Protein AF-A0A2D5XAT4-F1 (afdb_monomer)

Radius of gyration: 20.18 Å; Cα contacts (8 Å, |Δi|>4): 20; chains: 1; bounding box: 66×23×36 Å

Foldseek 3Di:
DDDDDDPDDPPCPPPPPPDPPDQDAPCNDPPQHPVLSVVCVVVVNRDPVVVVPDDPVSSD

pLDDT: mean 76.55, std 17.24, range [41.44, 94.44]

Nearest PDB structures (foldseek):
  4f4x-assembly1_A  TM=6.901E-01  e=3.263E-01  Sulfolobus acidocaldarius DSM 639

Secondary structure (DSSP, 8-state):
-PPPP----------------PPPPGGGSTT--HHHHHHHHHTT--SHHHHHHS-TTT--

Mean predicted aligned error: 13.25 Å

Sequence (60 aa):
MPAKKTTQEISEEEIVIDAEEEEPKIEDLPGVGPATAEKLREAGFDELMTIAVMSPKELG

Solvent-accessible surface area (backbone atoms only — not comparable to full-atom values): 4194 Å² total; per-residue (Å²): 135,84,82,78,86,76,81,81,78,82,73,87,72,79,79,79,73,90,62,91,65,74,78,85,51,67,55,72,40,91,94,31,45,70,74,51,36,50,52,36,40,75,72,70,46,76,44,69,70,59,56,71,75,51,55,75,73,76,80,96

Structure (mmCIF, N/CA/C/O backbone):
data_AF-A0A2D5XAT4-F1
#
_entry.id   AF-A0A2D5XAT4-F1
#
loop_
_atom_site.group_PDB
_atom_site.id
_atom_site.type_symbol
_atom_site.label_atom_id
_atom_site.label_alt_id
_atom_site.label_comp_id
_atom_site.label_asym_id
_atom_site.label_entity_id
_atom_site.label_seq_id
_atom_site.pdbx_PDB_ins_code
_atom_site.Cartn_x
_atom_site.Cartn_y
_atom_site.Cartn_z
_atom_site.occupancy
_atom_site.B_iso_or_equiv
_atom_site.auth_seq_id
_atom_site.auth_comp_id
_atom_site.auth_asym_id
_atom_site.auth_atom_id
_atom_site.pdbx_PDB_model_num
ATOM 1 N N . MET A 1 1 ? 53.102 14.590 -7.023 1.00 49.12 1 MET A N 1
ATOM 2 C CA . MET A 1 1 ? 52.499 13.692 -8.032 1.00 49.12 1 MET A CA 1
ATOM 3 C C . MET A 1 1 ? 50.992 13.673 -7.813 1.00 49.12 1 MET A C 1
ATOM 5 O O . MET A 1 1 ? 50.581 13.338 -6.710 1.00 49.12 1 MET A O 1
ATOM 9 N N . PRO A 1 2 ? 50.191 14.109 -8.798 1.00 47.38 2 PRO A N 1
ATOM 10 C CA . PRO A 1 2 ? 48.733 14.148 -8.714 1.00 47.38 2 PRO A CA 1
ATOM 11 C C . PRO A 1 2 ? 48.134 12.748 -8.908 1.00 47.38 2 PRO A C 1
ATOM 13 O O . PRO A 1 2 ? 48.391 12.094 -9.921 1.00 47.38 2 PRO A O 1
ATOM 16 N N . ALA A 1 3 ? 47.323 12.296 -7.949 1.00 52.94 3 ALA A N 1
ATOM 17 C CA . ALA A 1 3 ? 46.417 11.176 -8.164 1.00 52.94 3 ALA A CA 1
ATOM 18 C C . ALA A 1 3 ? 45.261 11.657 -9.050 1.00 52.94 3 ALA A C 1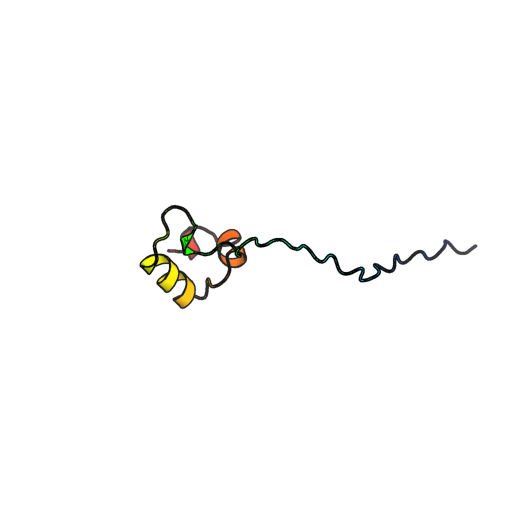
ATOM 20 O O . ALA A 1 3 ? 44.657 12.704 -8.817 1.00 52.94 3 ALA A O 1
ATOM 21 N N . LYS A 1 4 ? 45.056 10.919 -10.135 1.00 53.53 4 LYS A N 1
ATOM 22 C CA . LYS A 1 4 ? 44.210 11.258 -11.271 1.00 53.53 4 LYS A CA 1
ATOM 23 C C . LYS A 1 4 ? 42.734 11.346 -10.875 1.00 53.53 4 LYS A C 1
ATOM 25 O O . LYS A 1 4 ? 42.178 10.439 -10.270 1.00 53.53 4 LYS A O 1
ATOM 30 N N . LYS A 1 5 ? 42.132 12.451 -11.307 1.00 49.84 5 LYS A N 1
ATOM 31 C CA . LYS A 1 5 ? 40.706 12.666 -11.545 1.00 49.84 5 LYS A CA 1
ATOM 3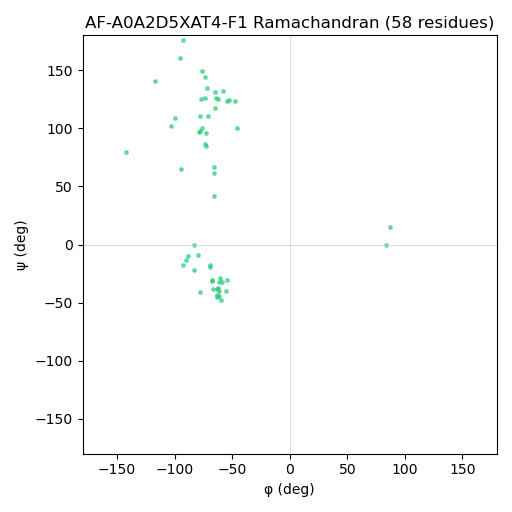2 C C . LYS A 1 5 ? 40.185 11.585 -12.502 1.00 49.84 5 LYS A C 1
ATOM 34 O O . LYS A 1 5 ? 40.693 11.504 -13.613 1.00 49.84 5 LYS A O 1
ATOM 39 N N . THR A 1 6 ? 39.161 10.841 -12.096 1.00 41.44 6 THR A N 1
ATOM 40 C CA .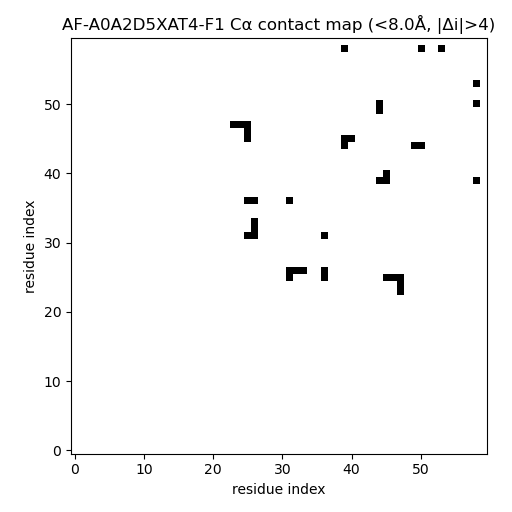 THR A 1 6 ? 38.207 10.205 -13.017 1.00 41.44 6 THR A CA 1
ATOM 41 C C . THR A 1 6 ? 36.836 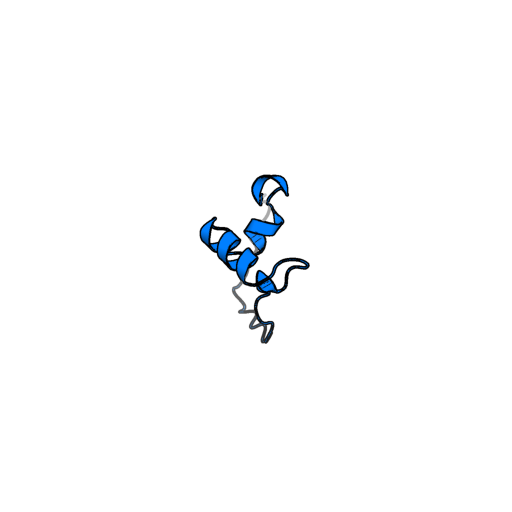10.302 -12.363 1.00 41.44 6 THR A C 1
ATOM 43 O O . THR A 1 6 ? 36.363 9.387 -11.701 1.00 41.44 6 THR A O 1
ATOM 46 N N . THR A 1 7 ? 36.256 11.494 -12.490 1.00 48.22 7 THR A N 1
ATOM 47 C CA . THR A 1 7 ? 34.811 11.689 -12.409 1.00 48.22 7 THR A CA 1
ATOM 48 C C . THR A 1 7 ? 34.237 10.949 -13.612 1.00 48.22 7 THR A C 1
ATOM 50 O O . THR A 1 7 ? 34.649 11.215 -14.741 1.00 48.22 7 THR A O 1
ATOM 53 N N . GLN A 1 8 ? 33.424 9.926 -13.370 1.00 50.19 8 GLN A N 1
ATOM 54 C CA . GLN A 1 8 ? 32.693 9.261 -14.439 1.00 50.19 8 GLN A CA 1
ATOM 55 C C . GLN A 1 8 ? 31.517 10.160 -14.786 1.00 50.19 8 GLN A C 1
ATOM 57 O O . GLN A 1 8 ? 30.625 10.374 -13.970 1.00 50.19 8 GLN A O 1
ATOM 62 N N . GLU A 1 9 ? 31.587 10.745 -15.974 1.00 54.44 9 GLU A N 1
ATOM 63 C CA . GLU A 1 9 ? 30.447 11.378 -16.613 1.00 54.44 9 GLU A CA 1
ATOM 64 C C . GLU A 1 9 ? 29.520 10.246 -17.040 1.00 54.44 9 GLU A C 1
ATOM 66 O O . GLU A 1 9 ? 29.875 9.419 -17.880 1.00 54.44 9 GLU A O 1
ATOM 71 N N . ILE A 1 10 ? 28.378 10.152 -16.369 1.00 56.06 10 ILE A N 1
ATOM 72 C CA . ILE A 1 10 ? 27.298 9.261 -16.764 1.00 56.06 10 ILE A CA 1
ATOM 73 C C . ILE A 1 10 ? 26.607 9.996 -17.908 1.00 56.06 10 ILE A C 1
ATOM 75 O O . ILE A 1 10 ? 25.855 10.940 -17.685 1.00 56.06 10 ILE A O 1
ATOM 79 N N . SER A 1 11 ? 26.981 9.634 -19.132 1.00 53.50 11 SER A N 1
ATOM 80 C CA . SER A 1 11 ? 26.334 10.090 -20.353 1.00 53.50 11 SER A CA 1
ATOM 81 C C . SER A 1 11 ? 24.898 9.580 -20.372 1.00 53.50 11 SER A C 1
ATOM 83 O O . SER A 1 11 ? 24.666 8.380 -20.223 1.00 53.50 11 SER A O 1
ATOM 85 N N . GLU A 1 12 ? 23.965 10.513 -20.546 1.00 59.50 12 GLU A N 1
ATOM 86 C CA . GLU A 1 12 ? 22.519 10.342 -20.714 1.00 59.50 12 GLU A CA 1
ATOM 87 C C . GLU A 1 12 ? 22.201 9.603 -22.027 1.00 59.50 12 GLU A C 1
ATOM 89 O O . GLU A 1 12 ? 21.581 10.147 -22.938 1.00 59.50 12 GLU A O 1
ATOM 94 N N . GLU A 1 13 ? 22.673 8.365 -22.165 1.00 56.81 13 GLU A N 1
ATOM 95 C CA . GLU A 1 13 ? 22.209 7.484 -23.229 1.00 56.81 13 GLU A CA 1
ATOM 96 C C . GLU A 1 13 ? 20.822 6.988 -22.814 1.00 56.81 13 GLU A C 1
ATOM 98 O O . GLU A 1 13 ? 20.672 6.163 -21.914 1.00 56.81 13 GLU A O 1
ATOM 103 N N . GLU A 1 14 ? 19.814 7.623 -23.407 1.00 53.38 14 GLU A N 1
ATOM 104 C CA . GLU A 1 14 ? 18.387 7.356 -23.282 1.00 53.38 14 GLU A CA 1
ATOM 105 C C . GLU A 1 14 ? 18.120 5.847 -23.388 1.00 53.38 14 GLU A C 1
ATOM 107 O O . GLU A 1 14 ? 18.115 5.260 -24.470 1.00 53.38 14 GLU A O 1
ATOM 112 N N . ILE A 1 15 ? 17.925 5.194 -22.240 1.00 54.78 15 ILE A N 1
ATOM 113 C CA . ILE A 1 15 ? 17.406 3.831 -22.189 1.00 54.78 15 ILE A CA 1
ATOM 114 C C . ILE A 1 15 ? 15.919 3.950 -22.520 1.00 54.78 15 ILE A C 1
ATOM 116 O O . ILE A 1 15 ? 15.083 4.094 -21.629 1.00 54.78 15 ILE A O 1
ATOM 120 N N . VAL A 1 16 ? 15.589 3.934 -23.810 1.00 53.12 16 VAL A N 1
ATOM 121 C CA . VAL A 1 16 ? 14.206 3.784 -24.271 1.00 53.12 16 VAL A CA 1
ATOM 122 C C . VAL A 1 16 ? 13.816 2.328 -24.026 1.00 53.12 16 VAL A C 1
ATOM 124 O O . VAL A 1 16 ? 14.000 1.449 -24.868 1.00 53.12 16 VAL A O 1
ATOM 127 N N . ILE A 1 17 ? 13.375 2.040 -22.803 1.00 63.34 17 ILE A N 1
ATOM 128 C CA . ILE A 1 17 ? 12.660 0.806 -22.490 1.00 63.34 17 ILE A CA 1
ATOM 129 C C . ILE A 1 17 ? 11.268 0.934 -23.104 1.00 63.34 17 ILE A C 1
ATOM 131 O O . ILE A 1 17 ? 10.368 1.519 -22.511 1.00 63.34 17 ILE A O 1
ATOM 135 N N . ASP A 1 18 ? 11.108 0.382 -24.307 1.00 55.62 18 ASP A N 1
ATOM 136 C CA . ASP A 1 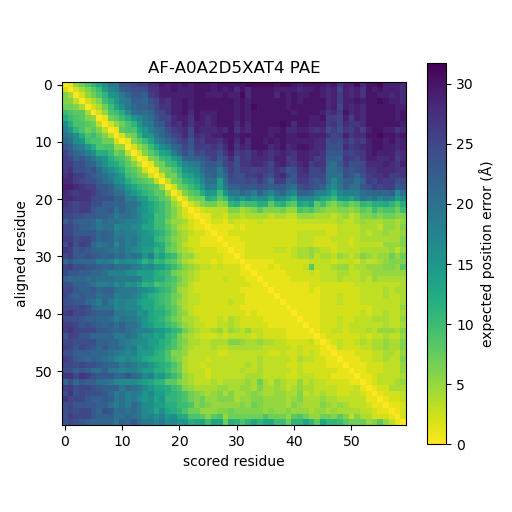18 ? 9.817 -0.002 -24.892 1.00 55.62 18 ASP A CA 1
ATOM 137 C C . ASP A 1 18 ? 9.236 -1.158 -24.050 1.00 55.62 18 ASP A C 1
ATOM 139 O O . ASP A 1 18 ? 9.204 -2.325 -24.441 1.00 55.62 18 ASP A O 1
ATOM 143 N N . ALA A 1 19 ? 8.888 -0.847 -22.806 1.00 61.22 19 ALA A N 1
ATOM 144 C CA . ALA A 1 19 ? 8.116 -1.705 -21.939 1.00 61.22 19 ALA A CA 1
ATOM 145 C C . ALA A 1 19 ? 6.704 -1.128 -21.946 1.00 61.22 19 ALA A C 1
ATOM 147 O O . ALA A 1 19 ? 6.420 -0.152 -21.256 1.00 61.22 19 ALA A O 1
ATOM 148 N N . GLU A 1 20 ? 5.801 -1.750 -22.704 1.00 62.09 20 GLU A N 1
ATOM 149 C CA . GLU A 1 20 ? 4.353 -1.654 -22.470 1.00 62.09 20 GLU A CA 1
ATOM 150 C C . GLU A 1 20 ? 3.988 -2.311 -21.114 1.00 62.09 20 GLU A C 1
ATOM 152 O O . GLU A 1 20 ? 3.032 -3.074 -20.998 1.00 62.09 20 GLU A O 1
ATOM 157 N N . GLU A 1 21 ? 4.794 -2.082 -20.077 1.00 65.19 21 GLU A N 1
ATOM 158 C CA . GLU A 1 21 ? 4.466 -2.403 -18.701 1.00 65.19 21 GLU A CA 1
ATOM 159 C C . GLU A 1 21 ? 3.517 -1.301 -18.248 1.00 65.19 21 GLU A C 1
ATOM 161 O O . GLU A 1 21 ? 3.940 -0.191 -17.924 1.00 65.19 21 GLU A O 1
ATOM 166 N N . GLU A 1 22 ? 2.210 -1.586 -18.289 1.00 73.19 22 GLU A N 1
ATOM 167 C CA . GLU A 1 22 ? 1.254 -0.775 -17.542 1.00 73.19 22 GLU A CA 1
ATOM 168 C C . GLU A 1 22 ? 1.803 -0.612 -16.125 1.00 73.19 22 GLU A C 1
ATOM 170 O O . GLU A 1 22 ? 2.091 -1.603 -15.448 1.00 73.19 22 GLU A O 1
ATOM 175 N N . GLU A 1 23 ? 1.974 0.641 -15.697 1.00 79.06 23 GLU A N 1
ATOM 176 C CA . GLU A 1 23 ? 2.398 0.929 -14.337 1.00 79.06 23 GLU A CA 1
ATOM 177 C C . GLU A 1 23 ? 1.456 0.188 -13.379 1.00 79.06 23 GLU A C 1
ATOM 179 O O . GLU A 1 23 ? 0.232 0.354 -13.488 1.00 79.06 23 GLU A O 1
ATOM 184 N N . PRO A 1 24 ? 1.988 -0.662 -12.481 1.00 84.94 24 PRO A N 1
ATOM 185 C CA . PRO A 1 24 ? 1.148 -1.437 -11.588 1.00 84.94 24 PRO A CA 1
ATOM 186 C C . PRO A 1 24 ? 0.286 -0.485 -10.757 1.00 84.94 24 PRO A C 1
ATOM 188 O O . PRO A 1 24 ? 0.768 0.516 -10.217 1.00 84.94 24 PRO A O 1
ATOM 191 N N . LYS A 1 25 ? -1.012 -0.776 -10.678 1.00 89.88 25 LYS A N 1
ATOM 192 C CA . LYS A 1 25 ? -1.997 0.086 -10.022 1.00 89.88 25 LYS A CA 1
ATOM 193 C C . LYS A 1 25 ? -2.224 -0.376 -8.592 1.00 89.88 25 LYS A C 1
ATOM 195 O O . LYS A 1 25 ? -1.995 -1.524 -8.221 1.00 89.88 25 LYS A O 1
ATOM 200 N N . ILE A 1 26 ? -2.760 0.525 -7.773 1.00 91.50 26 ILE A N 1
ATOM 201 C CA . ILE A 1 26 ? -3.154 0.216 -6.390 1.00 91.50 26 ILE A CA 1
ATOM 202 C C . ILE A 1 26 ? -4.193 -0.921 -6.352 1.00 91.50 26 ILE A C 1
ATOM 204 O O . ILE A 1 26 ? -4.193 -1.723 -5.422 1.00 91.50 26 ILE A O 1
ATOM 208 N N . GLU A 1 27 ? -5.055 -1.021 -7.369 1.00 92.25 27 GLU A N 1
ATOM 209 C CA . GLU A 1 27 ? -6.060 -2.087 -7.487 1.00 92.25 27 GLU A CA 1
ATOM 210 C C . GLU A 1 27 ? -5.467 -3.476 -7.777 1.00 92.25 27 GLU A C 1
ATOM 212 O O . GLU A 1 27 ? -6.143 -4.478 -7.553 1.00 92.25 27 GLU A O 1
ATOM 217 N N . ASP A 1 28 ? -4.216 -3.552 -8.238 1.00 91.50 28 ASP A N 1
ATOM 218 C CA . ASP A 1 28 ? -3.537 -4.826 -8.498 1.00 91.50 28 ASP A CA 1
ATOM 219 C C . ASP A 1 28 ? -2.992 -5.460 -7.206 1.00 91.50 28 ASP A C 1
ATOM 221 O O . ASP A 1 28 ? -2.553 -6.615 -7.194 1.00 91.50 28 ASP A O 1
ATOM 225 N N . LEU A 1 29 ? -3.034 -4.727 -6.085 1.00 90.19 29 LEU A N 1
ATOM 226 C CA . LEU A 1 29 ? -2.599 -5.228 -4.789 1.00 90.19 29 LEU A CA 1
ATOM 227 C C . LEU A 1 29 ? -3.588 -6.274 -4.235 1.00 90.19 29 LEU A C 1
ATOM 229 O O . LEU A 1 29 ? -4.804 -6.056 -4.205 1.00 90.19 29 LEU A O 1
ATOM 233 N N . PRO A 1 30 ? -3.094 -7.413 -3.713 1.00 89.88 30 PRO A N 1
ATOM 234 C CA . PRO A 1 30 ? -3.956 -8.467 -3.196 1.00 89.88 30 PRO A CA 1
ATOM 235 C C . PRO A 1 30 ? -4.791 -7.968 -2.011 1.00 89.88 30 PRO A C 1
ATOM 237 O O . PRO A 1 30 ? -4.262 -7.480 -1.014 1.00 89.88 30 PRO A O 1
ATOM 240 N N . GLY A 1 31 ? -6.113 -8.128 -2.107 1.00 90.12 31 GLY A N 1
ATOM 241 C CA . GLY A 1 31 ? -7.058 -7.663 -1.085 1.00 90.12 31 GLY A CA 1
ATOM 242 C C . GLY A 1 31 ? -7.450 -6.186 -1.202 1.00 90.12 31 GLY A C 1
ATOM 243 O O . GLY A 1 31 ? -8.286 -5.725 -0.422 1.00 90.12 31 GLY A O 1
ATOM 244 N N . VAL A 1 32 ? -6.916 -5.456 -2.185 1.00 92.81 32 VAL A N 1
ATOM 245 C CA . VAL A 1 32 ? -7.280 -4.067 -2.473 1.00 92.81 32 VAL A CA 1
ATOM 246 C C . VAL A 1 32 ? -8.253 -4.040 -3.647 1.00 92.81 32 VAL A C 1
ATOM 248 O O . VAL A 1 32 ? -7.906 -4.321 -4.784 1.00 92.81 32 VAL A O 1
ATOM 251 N N . GLY A 1 33 ? -9.513 -3.724 -3.356 1.00 93.44 33 GLY A N 1
ATOM 252 C CA . GLY A 1 33 ? -10.521 -3.459 -4.383 1.00 93.44 33 GLY A CA 1
ATOM 253 C C . GLY A 1 33 ? -10.613 -1.969 -4.729 1.00 93.44 33 GLY A C 1
ATOM 254 O O . GLY A 1 33 ? -10.017 -1.142 -4.035 1.00 93.44 33 GLY A O 1
ATOM 255 N N . PRO A 1 34 ? -11.445 -1.589 -5.717 1.00 93.69 34 PRO A N 1
ATOM 256 C CA . PRO A 1 34 ? -11.595 -0.198 -6.158 1.00 93.69 34 PRO A CA 1
ATOM 257 C C . PRO A 1 34 ? -11.976 0.758 -5.017 1.00 93.69 34 PRO A C 1
ATOM 259 O O . PRO A 1 34 ? -11.410 1.838 -4.900 1.00 93.69 34 PRO A O 1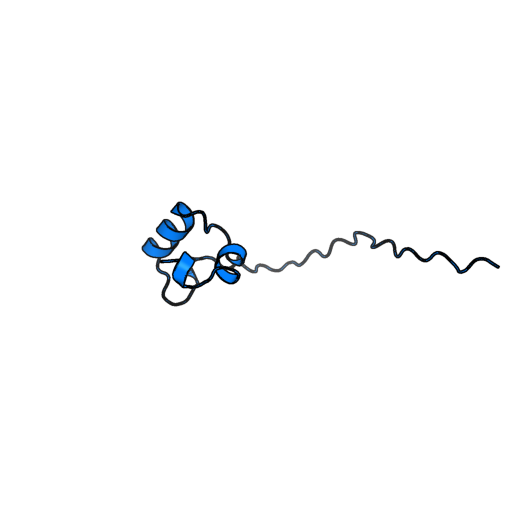
ATOM 262 N N . ALA A 1 35 ? -12.862 0.326 -4.112 1.00 94.44 35 ALA A N 1
ATOM 263 C CA . ALA A 1 35 ? -13.272 1.125 -2.955 1.00 94.44 35 ALA A CA 1
ATOM 264 C C . ALA A 1 35 ? -12.147 1.333 -1.922 1.00 94.44 35 ALA A C 1
ATOM 266 O O . ALA A 1 35 ? -12.123 2.343 -1.225 1.00 94.44 35 ALA A O 1
ATOM 267 N N . THR A 1 36 ? -11.228 0.372 -1.784 1.00 92.81 36 THR A N 1
ATOM 268 C CA . THR A 1 36 ? -10.060 0.515 -0.902 1.00 92.81 36 THR A CA 1
ATOM 269 C C . THR A 1 36 ? -9.003 1.391 -1.566 1.00 92.81 36 THR A C 1
ATOM 271 O O . THR A 1 36 ? -8.438 2.255 -0.907 1.00 92.81 36 THR A O 1
ATOM 274 N N . ALA A 1 37 ? -8.779 1.218 -2.871 1.00 93.19 37 ALA A N 1
ATOM 275 C CA . ALA A 1 37 ? -7.845 2.032 -3.641 1.00 93.19 37 ALA A CA 1
ATOM 276 C C . ALA A 1 37 ? -8.236 3.518 -3.644 1.00 93.19 37 ALA A C 1
ATOM 278 O O . ALA A 1 37 ? -7.379 4.380 -3.492 1.00 93.19 37 ALA A O 1
ATOM 279 N N . GLU A 1 38 ? -9.531 3.826 -3.754 1.00 93.75 38 GLU A N 1
ATOM 280 C CA . GLU A 1 38 ? -10.044 5.195 -3.634 1.00 93.75 38 GLU A CA 1
ATOM 281 C C . GLU A 1 38 ? -9.715 5.812 -2.270 1.00 93.75 38 GLU A C 1
ATOM 283 O O . GLU A 1 38 ? -9.132 6.887 -2.223 1.00 93.75 38 GLU A O 1
ATOM 288 N N . LYS A 1 39 ? -9.957 5.092 -1.167 1.00 92.56 39 LYS A N 1
ATOM 289 C CA . LYS A 1 39 ? -9.601 5.565 0.183 1.00 92.56 39 LYS A CA 1
ATOM 290 C C . LYS A 1 39 ? -8.101 5.769 0.374 1.00 92.56 39 LYS A C 1
ATOM 292 O O . LYS A 1 39 ? -7.699 6.693 1.072 1.00 92.56 39 LYS A O 1
ATOM 297 N N . LEU A 1 40 ? -7.281 4.895 -0.209 1.00 92.19 40 LEU A N 1
ATOM 298 C CA . LEU A 1 40 ? -5.826 5.028 -0.167 1.00 92.19 40 LEU A CA 1
ATOM 299 C C . LEU A 1 40 ? -5.383 6.309 -0.886 1.00 92.19 40 LEU A C 1
ATOM 301 O O . LEU A 1 40 ? -4.634 7.089 -0.306 1.00 92.19 40 LEU A O 1
ATOM 305 N N . ARG A 1 41 ? -5.932 6.586 -2.073 1.00 91.62 41 ARG A N 1
ATOM 306 C CA . ARG A 1 41 ? -5.694 7.843 -2.802 1.00 91.62 41 ARG A CA 1
ATOM 307 C C . ARG A 1 41 ? -6.175 9.071 -2.026 1.00 91.62 41 ARG A C 1
ATOM 309 O O . ARG A 1 41 ? -5.446 10.042 -1.871 1.00 91.62 41 ARG A O 1
ATOM 316 N N . GLU A 1 42 ? -7.368 9.017 -1.436 1.00 92.50 42 GLU A N 1
ATOM 317 C CA . GLU A 1 42 ? -7.876 10.101 -0.576 1.00 92.50 42 GLU A CA 1
ATOM 318 C C . GLU A 1 42 ? -6.990 10.358 0.656 1.00 92.50 42 GLU A C 1
ATOM 320 O O . GLU A 1 42 ? -6.916 11.488 1.142 1.00 92.50 42 GLU A O 1
ATOM 325 N N . ALA A 1 43 ? -6.301 9.328 1.152 1.00 90.31 43 ALA A N 1
ATOM 326 C CA . ALA A 1 43 ? -5.336 9.429 2.243 1.00 90.31 43 ALA A CA 1
ATOM 327 C C . ALA A 1 43 ? -3.930 9.886 1.792 1.00 90.31 43 ALA A C 1
ATOM 329 O O . ALA A 1 43 ? -3.052 10.051 2.640 1.00 90.31 43 ALA A O 1
ATOM 330 N N . GLY A 1 44 ? -3.713 10.126 0.492 1.00 88.75 44 GLY A N 1
ATOM 331 C CA . GLY A 1 44 ? -2.432 10.550 -0.087 1.00 88.75 44 GLY A CA 1
ATOM 332 C C . GLY A 1 44 ? -1.495 9.399 -0.467 1.00 88.75 44 GLY A C 1
ATOM 333 O O . GLY A 1 4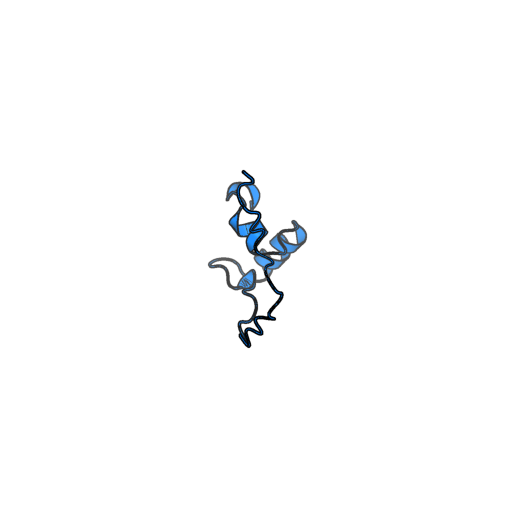4 ? -0.299 9.613 -0.669 1.00 88.75 44 GLY A O 1
ATOM 334 N N . PHE A 1 45 ? -2.009 8.170 -0.546 1.00 91.19 45 PHE A N 1
ATOM 335 C CA . PHE A 1 45 ? -1.283 6.991 -1.021 1.00 91.19 45 PHE A CA 1
ATOM 336 C C . PHE A 1 45 ? -1.537 6.771 -2.509 1.00 91.19 45 PHE A C 1
ATOM 338 O O . PHE A 1 45 ? -2.152 5.786 -2.911 1.00 91.19 45 PHE A O 1
ATOM 345 N N . ASP A 1 46 ? -1.071 7.712 -3.322 1.00 87.62 46 ASP A N 1
ATOM 346 C CA . ASP A 1 46 ? -1.311 7.715 -4.769 1.00 87.62 46 ASP A CA 1
ATOM 347 C C . ASP A 1 46 ? -0.319 6.825 -5.530 1.00 87.62 46 ASP A C 1
ATOM 349 O O . ASP A 1 46 ? -0.601 6.359 -6.633 1.00 87.62 46 ASP A O 1
ATOM 353 N N . GLU A 1 47 ? 0.830 6.553 -4.910 1.00 88.44 47 GLU A N 1
ATOM 354 C CA . GLU A 1 47 ? 1.945 5.816 -5.495 1.00 88.44 47 GLU A CA 1
ATOM 355 C C . GLU A 1 47 ? 2.225 4.517 -4.733 1.00 88.44 47 GLU A C 1
ATOM 357 O O . GLU A 1 47 ? 2.243 4.474 -3.497 1.00 88.44 47 GLU A O 1
ATOM 362 N N . LEU A 1 48 ? 2.550 3.453 -5.472 1.00 89.12 48 LEU A N 1
ATOM 363 C CA . LEU A 1 48 ? 2.906 2.159 -4.883 1.00 89.12 48 LEU A CA 1
ATOM 364 C C . LEU A 1 48 ? 4.156 2.226 -3.998 1.00 89.12 48 LEU A C 1
ATOM 366 O O . LEU A 1 48 ? 4.234 1.506 -3.004 1.00 89.12 48 LEU A O 1
ATOM 370 N N . MET A 1 49 ? 5.115 3.099 -4.318 1.00 88.19 49 MET A N 1
ATOM 371 C CA . MET A 1 49 ? 6.314 3.287 -3.495 1.00 88.19 49 MET A CA 1
ATOM 372 C C . MET A 1 49 ? 5.971 3.810 -2.102 1.00 88.19 49 MET A C 1
ATOM 374 O O . MET A 1 49 ? 6.548 3.343 -1.120 1.00 88.19 49 MET A O 1
ATOM 378 N N . THR A 1 50 ? 4.994 4.713 -2.002 1.00 88.56 50 THR A N 1
ATOM 379 C CA . THR A 1 50 ? 4.516 5.236 -0.718 1.00 88.56 50 THR A CA 1
ATOM 380 C C . THR A 1 50 ? 3.902 4.119 0.120 1.00 88.56 50 THR A C 1
ATOM 382 O O . THR A 1 50 ? 4.214 3.991 1.301 1.00 88.56 50 THR A O 1
ATOM 385 N N . ILE A 1 51 ? 3.097 3.251 -0.497 1.00 89.88 51 ILE A N 1
ATOM 386 C CA . ILE A 1 51 ? 2.481 2.101 0.181 1.00 89.88 51 ILE A CA 1
ATOM 387 C C . ILE A 1 51 ? 3.546 1.077 0.609 1.00 89.88 51 ILE A C 1
ATOM 389 O O . ILE A 1 51 ? 3.454 0.513 1.697 1.00 89.88 51 ILE A O 1
ATOM 393 N N . ALA A 1 52 ? 4.580 0.855 -0.207 1.00 89.50 52 ALA A N 1
ATOM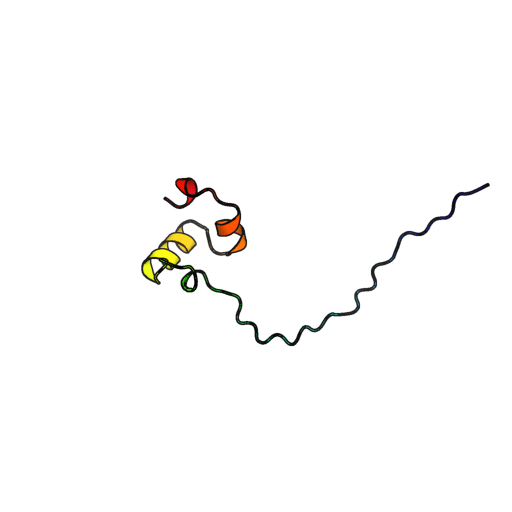 394 C CA . ALA A 1 52 ? 5.621 -0.141 0.053 1.00 89.50 52 ALA A CA 1
ATOM 395 C C . ALA A 1 52 ? 6.511 0.190 1.263 1.00 89.50 52 ALA A C 1
ATOM 397 O O . ALA A 1 52 ? 7.006 -0.722 1.927 1.00 89.50 52 ALA A O 1
ATOM 398 N N . VAL A 1 53 ? 6.726 1.477 1.552 1.00 89.38 53 VAL A N 1
ATOM 399 C CA . VAL A 1 53 ? 7.527 1.925 2.707 1.00 89.38 5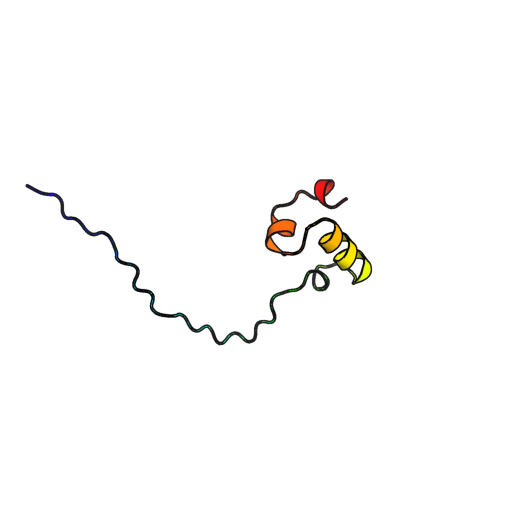3 VAL A CA 1
ATOM 400 C C . VAL A 1 53 ? 6.696 2.134 3.973 1.00 89.38 53 VAL A C 1
ATOM 402 O O . VAL A 1 53 ? 7.262 2.262 5.059 1.00 89.38 53 VAL A O 1
ATOM 405 N N . MET A 1 54 ? 5.369 2.173 3.844 1.00 87.38 54 MET A N 1
ATOM 406 C CA . MET A 1 54 ? 4.448 2.370 4.958 1.00 87.38 54 MET A CA 1
ATOM 407 C C . MET A 1 54 ? 4.337 1.127 5.840 1.00 87.38 54 MET A C 1
ATOM 409 O O . MET A 1 54 ? 4.313 -0.015 5.375 1.00 87.38 54 MET A O 1
ATOM 413 N N . SER A 1 55 ? 4.189 1.344 7.145 1.00 88.06 55 SER A N 1
ATOM 414 C CA . SER A 1 55 ? 3.855 0.269 8.075 1.00 88.06 55 SER A CA 1
ATOM 415 C C . SER A 1 55 ? 2.368 -0.089 7.952 1.00 88.06 55 SER A C 1
ATOM 417 O O . SER A 1 55 ? 1.542 0.806 7.781 1.00 88.06 55 SER A O 1
ATOM 419 N N . PRO A 1 56 ? 1.960 -1.351 8.188 1.00 85.19 56 PRO A N 1
ATOM 420 C CA . PRO A 1 56 ? 0.545 -1.734 8.142 1.00 85.19 56 PRO A CA 1
ATOM 421 C C . PRO A 1 56 ? -0.382 -0.894 9.037 1.00 85.19 56 PRO A C 1
ATOM 423 O O . PRO A 1 56 ? -1.533 -0.690 8.685 1.00 85.19 56 PRO A O 1
ATOM 426 N N . LYS A 1 57 ? 0.125 -0.378 10.169 1.00 86.75 57 LYS A N 1
ATOM 427 C CA . LYS A 1 57 ? -0.619 0.500 11.097 1.00 86.75 57 LYS A CA 1
ATOM 428 C C . LYS A 1 57 ? -0.926 1.892 10.536 1.00 86.75 57 LYS A C 1
ATOM 430 O O . LYS A 1 57 ? -1.721 2.616 11.115 1.00 86.75 57 LYS A O 1
ATOM 435 N N . GLU A 1 58 ? -0.202 2.308 9.505 1.00 83.56 58 GLU A N 1
ATOM 436 C CA . GLU A 1 58 ? -0.318 3.641 8.903 1.00 83.56 58 GLU A CA 1
ATOM 437 C C . GLU A 1 58 ? -1.313 3.632 7.733 1.00 83.56 58 GLU A C 1
ATOM 439 O O . GLU A 1 58 ? -1.841 4.674 7.361 1.00 83.56 58 GLU A O 1
ATOM 444 N N . LEU A 1 59 ? -1.621 2.439 7.210 1.00 77.25 59 LEU A N 1
ATOM 445 C CA . LEU A 1 59 ? -2.625 2.193 6.173 1.00 77.25 59 LEU A CA 1
ATOM 446 C C . LEU A 1 59 ? -4.036 1.951 6.757 1.00 77.25 59 LEU A C 1
ATOM 448 O O . LEU A 1 59 ? -5.007 1.908 5.998 1.00 77.25 59 LEU A O 1
ATOM 452 N N . GLY A 1 60 ? -4.157 1.782 8.083 1.00 66.94 60 GLY A N 1
ATOM 453 C CA . GLY A 1 60 ? -5.413 1.520 8.798 1.00 66.94 60 GLY A CA 1
ATOM 454 C C . GLY A 1 60 ? -5.252 1.356 10.306 1.00 66.94 60 GLY A C 1
ATOM 455 O O . GLY A 1 60 ? -4.400 0.540 10.729 1.00 66.94 60 GLY A O 1
#